Protein AF-A0A966RMM0-F1 (afdb_monomer_lite)

Radius of gyration: 11.64 Å; chains: 1; bounding box: 28×20×23 Å

Foldseek 3Di:
DPKDADDQQWWFADPVRDTDHHHDPDDRIDDGDTDDGDDPVVSVVVVPDDPPDDDDDDD

Sequence (59 aa):
MLSEGILPGCIQVPSNGQPIVLMRDIPCTGGYPKIAILASEDIAKIAQLPPGSHINFDL

Secondary structure (DSSP, 8-state):
---EE--TTEEE--TT---EE--TT--SEE-SPEEEE--HHHHHHHHTPPTT-------

pLDDT: mean 94.66, std 4.1, range [68.88, 97.25]

Structure (mmCIF, N/CA/C/O backbone):
data_AF-A0A966RMM0-F1
#
_entry.id   AF-A0A966RMM0-F1
#
loop_
_atom_site.group_PDB
_atom_site.id
_atom_site.type_symbol
_atom_site.label_atom_id
_atom_site.label_alt_id
_atom_site.label_comp_id
_atom_site.label_asym_id
_atom_site.label_entity_id
_atom_site.label_seq_id
_atom_site.pdbx_PDB_ins_code
_atom_site.Cartn_x
_atom_site.Cartn_y
_atom_site.Cartn_z
_atom_site.occupancy
_atom_site.B_iso_or_equiv
_atom_site.auth_seq_id
_atom_site.auth_comp_id
_atom_site.auth_asym_id
_atom_site.auth_atom_id
_atom_site.pdbx_PDB_model_num
ATOM 1 N N . MET A 1 1 ? 13.192 -11.079 -2.228 1.00 68.88 1 MET A N 1
ATOM 2 C CA . MET A 1 1 ? 12.687 -10.856 -3.599 1.00 68.88 1 MET A CA 1
ATOM 3 C C . MET A 1 1 ? 13.533 -9.784 -4.259 1.00 68.88 1 MET A C 1
ATOM 5 O O . MET A 1 1 ? 14.123 -8.984 -3.542 1.00 68.88 1 MET A O 1
ATOM 9 N N . LEU A 1 2 ? 13.622 -9.794 -5.588 1.00 83.19 2 LEU A N 1
ATOM 10 C CA . LEU A 1 2 ? 14.165 -8.661 -6.339 1.00 83.19 2 LEU A CA 1
ATOM 11 C C . LEU A 1 2 ? 13.121 -7.539 -6.352 1.00 83.19 2 LEU A C 1
ATOM 13 O O . LEU A 1 2 ? 11.926 -7.829 -6.362 1.00 83.19 2 LEU A O 1
ATOM 17 N N . SER A 1 3 ? 13.568 -6.283 -6.327 1.00 86.62 3 SER A N 1
ATOM 18 C CA . SER A 1 3 ? 12.657 -5.141 -6.414 1.00 86.62 3 SER A CA 1
ATOM 19 C C . SER A 1 3 ? 11.904 -5.152 -7.740 1.00 86.62 3 SER A C 1
ATOM 21 O O . SER A 1 3 ? 12.481 -5.414 -8.794 1.00 86.62 3 SER A O 1
ATOM 23 N N . GLU A 1 4 ? 10.622 -4.821 -7.684 1.00 92.25 4 GLU A N 1
ATOM 24 C CA . GLU A 1 4 ? 9.728 -4.807 -8.837 1.00 92.25 4 GLU A CA 1
ATOM 25 C C . GLU A 1 4 ? 8.868 -3.544 -8.848 1.00 92.25 4 GLU A C 1
ATOM 27 O O . GLU A 1 4 ? 8.649 -2.920 -7.808 1.00 92.25 4 GLU A O 1
ATOM 32 N N . GLY A 1 5 ? 8.380 -3.163 -10.030 1.00 93.50 5 GLY A N 1
ATOM 33 C CA . GLY A 1 5 ? 7.479 -2.024 -10.185 1.00 93.50 5 GLY A CA 1
ATOM 34 C C . GLY A 1 5 ? 6.185 -2.207 -9.389 1.00 93.50 5 GLY A C 1
ATOM 35 O O . GLY A 1 5 ? 5.639 -3.315 -9.290 1.00 93.50 5 GLY A O 1
ATOM 36 N N . ILE A 1 6 ? 5.698 -1.109 -8.817 1.00 95.50 6 ILE A N 1
ATOM 37 C CA . ILE A 1 6 ? 4.445 -1.065 -8.058 1.00 95.50 6 ILE A CA 1
ATOM 38 C C . ILE A 1 6 ? 3.561 0.082 -8.541 1.00 95.50 6 ILE A C 1
ATOM 40 O O . ILE A 1 6 ? 4.044 1.090 -9.051 1.00 95.50 6 ILE A O 1
ATOM 44 N N . LEU A 1 7 ? 2.252 -0.108 -8.396 1.00 96.19 7 LEU A N 1
ATOM 45 C CA . LEU A 1 7 ? 1.219 0.850 -8.776 1.00 96.19 7 LEU A CA 1
ATOM 46 C C . LEU A 1 7 ? 0.336 1.166 -7.559 1.00 96.19 7 LEU A C 1
ATOM 48 O O . LEU A 1 7 ? 0.237 0.336 -6.647 1.00 96.19 7 LEU A O 1
ATOM 52 N N . PRO A 1 8 ? -0.320 2.340 -7.524 1.00 97.06 8 PRO A N 1
ATOM 53 C CA . PRO A 1 8 ? -1.315 2.633 -6.501 1.00 97.06 8 PRO A CA 1
ATOM 54 C C . PRO A 1 8 ? -2.392 1.544 -6.463 1.00 97.06 8 PRO A C 1
ATOM 56 O O . PRO A 1 8 ? -2.842 1.067 -7.501 1.00 97.06 8 PRO A O 1
ATOM 59 N N . GLY A 1 9 ? -2.790 1.149 -5.259 1.00 96.81 9 GLY A N 1
ATOM 60 C CA . GLY A 1 9 ? -3.711 0.047 -4.999 1.00 96.81 9 GLY A CA 1
ATOM 61 C C . GLY A 1 9 ? -3.036 -1.314 -4.814 1.00 96.81 9 GLY A C 1
ATOM 62 O O . GLY A 1 9 ? -3.725 -2.261 -4.445 1.00 96.81 9 GLY A O 1
ATOM 63 N N . CYS A 1 10 ? -1.723 -1.454 -5.042 1.00 97.19 10 CYS A N 1
ATOM 64 C CA . CYS A 1 10 ? -1.021 -2.711 -4.763 1.00 97.19 10 CYS A CA 1
ATOM 65 C C . CYS A 1 10 ? -1.137 -3.095 -3.279 1.00 97.19 10 CYS A C 1
ATOM 67 O O . CYS A 1 10 ? -0.903 -2.268 -2.398 1.00 97.19 10 CYS A O 1
ATOM 69 N N . ILE A 1 11 ? -1.432 -4.369 -3.014 1.00 96.88 11 ILE A N 1
ATOM 70 C CA . ILE A 1 11 ? -1.504 -4.930 -1.663 1.00 96.88 11 ILE A CA 1
ATOM 71 C C . ILE A 1 11 ? -0.257 -5.776 -1.417 1.00 96.88 11 ILE A C 1
ATOM 73 O O . ILE A 1 11 ? -0.120 -6.874 -1.965 1.00 96.88 11 ILE A O 1
ATOM 77 N N . GLN A 1 12 ? 0.663 -5.248 -0.611 1.00 96.38 12 GLN A N 1
ATOM 78 C CA . GLN A 1 12 ? 1.903 -5.921 -0.226 1.00 96.38 12 GLN A CA 1
ATOM 79 C C . GLN A 1 12 ? 1.760 -6.660 1.099 1.00 96.38 12 GLN A C 1
ATOM 81 O O . GLN A 1 12 ? 1.088 -6.180 2.007 1.00 96.38 12 GLN A O 1
ATOM 86 N N . VAL A 1 13 ? 2.441 -7.798 1.231 1.00 97.06 13 VAL A N 1
ATOM 87 C CA . VAL A 1 13 ? 2.476 -8.584 2.472 1.00 97.06 13 VAL A CA 1
ATOM 88 C C . VAL A 1 13 ? 3.927 -8.729 2.943 1.00 97.06 13 VAL A C 1
ATOM 90 O O . VAL A 1 13 ? 4.690 -9.495 2.349 1.00 97.06 13 VAL A O 1
ATOM 93 N N . PRO A 1 14 ? 4.347 -7.991 3.987 1.00 95.81 14 PRO A N 1
ATOM 94 C CA . PRO A 1 14 ? 5.654 -8.158 4.614 1.00 95.81 14 PRO A CA 1
ATOM 95 C C . PRO A 1 14 ? 5.765 -9.482 5.388 1.00 95.81 14 PRO A C 1
ATOM 97 O O . PRO A 1 14 ? 4.802 -10.233 5.536 1.00 95.81 14 PRO A O 1
ATOM 100 N N . SER A 1 15 ? 6.942 -9.750 5.961 1.00 95.31 15 SER A N 1
ATOM 101 C CA . SER A 1 15 ? 7.210 -10.972 6.741 1.00 95.31 15 SER A CA 1
ATOM 102 C C . SER A 1 15 ? 6.343 -11.134 7.996 1.00 95.31 15 SER A C 1
ATOM 104 O O . SER A 1 15 ? 6.213 -12.246 8.499 1.00 95.31 15 SER A O 1
ATOM 106 N N . ASN A 1 16 ? 5.740 -10.053 8.500 1.00 97.12 16 ASN A N 1
ATOM 107 C CA . ASN A 1 16 ? 4.802 -10.092 9.625 1.00 97.12 16 ASN A CA 1
ATOM 108 C C . ASN A 1 16 ? 3.367 -10.493 9.220 1.00 97.12 16 ASN A C 1
ATOM 110 O O . ASN A 1 16 ? 2.499 -10.561 10.086 1.00 97.12 16 ASN A O 1
ATOM 114 N N . GLY A 1 17 ? 3.107 -10.716 7.927 1.00 96.31 17 GLY A N 1
ATOM 115 C CA . GLY A 1 17 ? 1.816 -11.160 7.403 1.00 96.31 17 GLY A CA 1
ATOM 116 C C . GLY A 1 17 ? 0.719 -10.093 7.352 1.00 96.31 17 GLY A C 1
ATOM 117 O O . GLY A 1 17 ? -0.384 -10.405 6.915 1.00 96.31 17 GLY A O 1
ATOM 118 N N . GLN A 1 18 ? 0.983 -8.851 7.771 1.00 95.94 18 GLN A N 1
ATOM 119 C CA . GLN A 1 18 ? -0.026 -7.788 7.781 1.00 95.94 18 GLN A CA 1
ATOM 120 C C . GLN A 1 18 ? -0.064 -7.052 6.432 1.00 95.94 18 GLN A C 1
ATOM 122 O O . GLN A 1 18 ? 0.948 -6.461 6.052 1.00 95.94 18 GLN A O 1
ATOM 127 N N . PRO A 1 19 ? -1.197 -7.055 5.703 1.00 95.94 19 PRO A N 1
ATOM 128 C CA . PRO A 1 19 ? -1.281 -6.409 4.398 1.00 95.94 19 PRO A CA 1
ATOM 129 C C . PRO A 1 19 ? -1.111 -4.888 4.471 1.00 95.94 19 PRO A C 1
ATOM 131 O O . PRO A 1 19 ? -1.629 -4.232 5.373 1.00 95.94 19 PRO A O 1
ATOM 134 N N . ILE A 1 20 ? -0.439 -4.323 3.469 1.00 95.75 20 ILE A N 1
ATOM 135 C CA . ILE A 1 20 ? -0.277 -2.881 3.275 1.00 95.75 20 ILE A CA 1
ATOM 136 C C . ILE A 1 20 ? -0.866 -2.514 1.916 1.00 95.75 20 ILE A C 1
ATOM 138 O O . ILE A 1 20 ? -0.368 -2.962 0.882 1.00 95.75 20 ILE A O 1
ATOM 142 N N . VAL A 1 21 ? -1.905 -1.676 1.918 1.00 96.44 21 VAL A N 1
ATOM 143 C CA . VAL A 1 21 ? -2.446 -1.063 0.699 1.00 96.44 21 VAL A CA 1
ATOM 144 C C . VAL A 1 21 ? -1.615 0.171 0.364 1.00 96.44 21 VAL A C 1
ATOM 146 O O . VAL A 1 21 ? -1.532 1.123 1.139 1.00 96.44 21 VAL A O 1
ATOM 149 N N . LEU A 1 22 ? -0.984 0.146 -0.801 1.00 96.75 22 LEU A N 1
ATOM 150 C CA . LEU A 1 22 ? -0.123 1.209 -1.297 1.00 96.75 22 LEU A CA 1
ATOM 151 C C . LEU A 1 22 ? -0.967 2.316 -1.955 1.00 96.75 22 LEU A C 1
ATOM 153 O O . LEU A 1 22 ? -1.686 2.054 -2.913 1.00 96.75 22 LEU A O 1
ATOM 157 N N . MET A 1 23 ? -0.895 3.552 -1.449 1.00 96.25 23 MET A N 1
ATOM 158 C CA . MET A 1 23 ? -1.696 4.691 -1.941 1.00 96.25 23 MET A CA 1
ATOM 159 C C . MET A 1 23 ? -0.975 5.485 -3.050 1.00 96.25 23 MET A C 1
ATOM 161 O O . MET A 1 23 ? -0.187 4.926 -3.803 1.00 96.25 23 MET A O 1
ATOM 165 N N . ARG A 1 24 ? -1.283 6.773 -3.248 1.00 94.56 24 ARG A N 1
ATOM 166 C CA . ARG A 1 24 ? -0.720 7.543 -4.376 1.00 94.56 24 ARG A CA 1
ATOM 167 C C . ARG A 1 24 ? 0.744 7.948 -4.189 1.00 94.56 24 ARG A C 1
ATOM 169 O O . ARG A 1 24 ? 1.452 8.049 -5.183 1.00 94.56 24 ARG A O 1
ATOM 176 N N . ASP A 1 25 ? 1.203 8.079 -2.948 1.00 94.94 25 ASP A N 1
ATOM 177 C CA . ASP A 1 25 ? 2.551 8.573 -2.624 1.00 94.94 25 ASP A CA 1
ATOM 178 C C . ASP A 1 25 ? 3.566 7.431 -2.446 1.00 94.94 25 ASP A C 1
ATOM 180 O O . ASP A 1 25 ? 4.463 7.473 -1.604 1.00 94.94 25 ASP A O 1
ATOM 184 N N . ILE A 1 26 ? 3.387 6.354 -3.206 1.00 94.50 26 ILE A N 1
ATOM 185 C CA . ILE A 1 26 ? 4.201 5.143 -3.092 1.00 94.50 26 ILE A CA 1
ATOM 186 C C . ILE A 1 26 ? 5.533 5.301 -3.831 1.00 94.50 26 ILE A C 1
ATOM 188 O O . ILE A 1 26 ? 5.612 6.047 -4.809 1.00 94.50 26 ILE A O 1
ATOM 192 N N . PRO A 1 27 ? 6.589 4.574 -3.424 1.00 94.12 27 PRO A N 1
ATOM 193 C CA . PRO A 1 27 ? 7.790 4.487 -4.242 1.00 94.12 27 PRO A CA 1
ATOM 194 C C . PRO A 1 27 ? 7.480 3.808 -5.585 1.00 94.12 27 PRO A C 1
ATOM 196 O O . PRO A 1 27 ? 6.525 3.048 -5.700 1.00 94.12 27 PRO A O 1
ATOM 199 N N . CYS A 1 28 ? 8.315 4.025 -6.603 1.00 93.06 28 CYS A N 1
ATOM 200 C CA . CYS A 1 28 ? 8.122 3.392 -7.917 1.00 93.06 28 CYS A CA 1
ATOM 201 C C . CYS A 1 28 ? 8.353 1.869 -7.896 1.00 93.06 28 CYS A C 1
ATOM 203 O O . CYS A 1 28 ? 7.896 1.153 -8.788 1.00 93.06 28 CYS A O 1
ATOM 205 N N . THR A 1 29 ? 9.086 1.372 -6.895 1.00 95.44 29 THR A N 1
ATOM 206 C CA . THR A 1 29 ? 9.444 -0.043 -6.749 1.00 95.44 29 THR A CA 1
ATOM 207 C C . THR A 1 29 ? 9.205 -0.541 -5.331 1.00 95.44 29 THR A C 1
ATOM 209 O O . THR A 1 29 ? 9.418 0.202 -4.374 1.00 95.44 29 THR A O 1
ATOM 212 N N . GLY A 1 30 ? 8.855 -1.816 -5.188 1.00 93.06 30 GLY A N 1
ATOM 213 C CA . GLY A 1 30 ? 8.671 -2.489 -3.906 1.00 93.06 30 GLY A CA 1
ATOM 214 C C . GLY A 1 30 ? 9.408 -3.826 -3.835 1.00 93.06 30 GLY A C 1
ATOM 215 O O . GLY A 1 30 ? 9.699 -4.433 -4.861 1.00 93.06 30 GLY A O 1
ATOM 216 N N . GLY A 1 31 ? 9.721 -4.269 -2.614 1.00 94.50 31 GLY A N 1
ATOM 217 C CA . GLY A 1 31 ? 10.454 -5.518 -2.353 1.00 94.50 31 GLY A CA 1
ATOM 218 C C . GLY A 1 31 ? 9.637 -6.616 -1.662 1.00 94.50 31 GLY A C 1
ATOM 219 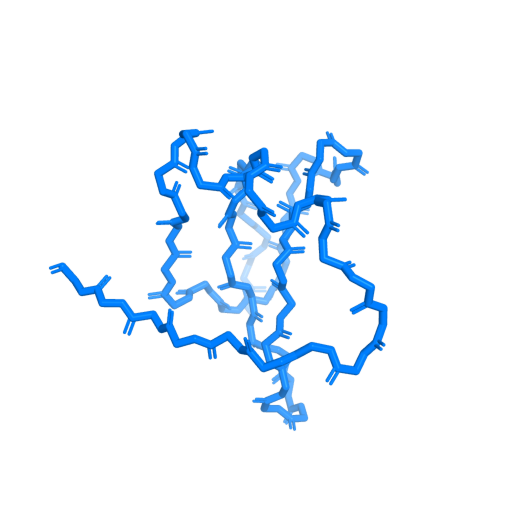O O . GLY A 1 31 ? 10.178 -7.691 -1.394 1.00 94.50 31 GLY A O 1
ATOM 220 N N . TYR A 1 32 ? 8.364 -6.351 -1.351 1.00 95.50 32 TYR A N 1
ATOM 221 C CA . TYR A 1 32 ? 7.471 -7.310 -0.701 1.00 95.50 32 TYR A CA 1
ATOM 222 C C . TYR A 1 32 ? 6.564 -8.012 -1.717 1.00 95.50 32 TYR A C 1
ATOM 224 O O . TYR A 1 32 ? 6.134 -7.362 -2.674 1.00 95.50 32 TYR A O 1
ATOM 232 N N . PRO A 1 33 ? 6.221 -9.295 -1.481 1.00 95.00 33 PRO A N 1
ATOM 233 C CA .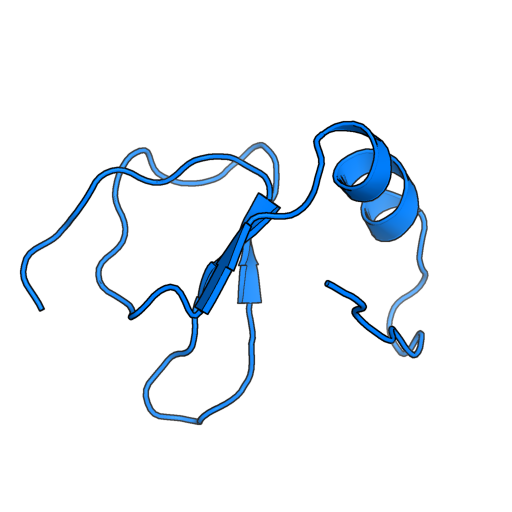 PRO A 1 33 ? 5.219 -10.000 -2.268 1.00 95.00 33 PRO A CA 1
ATOM 234 C C . PRO A 1 33 ? 3.925 -9.193 -2.375 1.00 95.00 33 PRO A C 1
ATOM 236 O O . PRO A 1 33 ? 3.421 -8.682 -1.372 1.00 95.00 33 PRO A O 1
ATOM 239 N N . LYS A 1 34 ? 3.377 -9.114 -3.587 1.00 94.12 34 LYS A N 1
ATOM 240 C CA . LYS A 1 34 ? 2.056 -8.540 -3.849 1.00 94.12 34 LYS A CA 1
ATOM 241 C C . LYS A 1 34 ? 1.031 -9.656 -3.992 1.00 94.12 34 LYS A C 1
ATOM 243 O O . LYS A 1 34 ? 1.251 -10.573 -4.778 1.00 94.12 34 LYS A O 1
ATOM 248 N N . ILE A 1 35 ? -0.083 -9.562 -3.274 1.00 95.62 35 ILE A N 1
ATOM 249 C CA . ILE A 1 35 ? -1.154 -10.573 -3.337 1.00 95.62 35 ILE A CA 1
ATOM 250 C C . ILE A 1 35 ? -2.314 -10.160 -4.245 1.00 95.62 35 ILE A C 1
ATOM 252 O O . ILE A 1 35 ? -2.994 -11.021 -4.791 1.00 95.62 35 ILE A O 1
ATOM 256 N N . ALA A 1 36 ? -2.529 -8.854 -4.414 1.00 96.62 36 ALA A N 1
ATOM 257 C CA . ALA A 1 36 ? -3.589 -8.285 -5.237 1.00 96.62 36 ALA A CA 1
ATOM 258 C C . ALA A 1 36 ? -3.286 -6.816 -5.573 1.00 96.62 36 ALA A C 1
ATOM 260 O O . ALA A 1 36 ? -2.357 -6.205 -5.031 1.00 96.62 36 ALA A O 1
ATOM 261 N N . ILE A 1 37 ? -4.097 -6.245 -6.459 1.00 96.75 37 ILE A N 1
ATOM 262 C CA . ILE A 1 37 ? -4.167 -4.811 -6.728 1.00 96.75 37 ILE A CA 1
ATOM 263 C C . ILE A 1 37 ? -5.638 -4.400 -6.716 1.00 96.75 37 ILE A C 1
ATOM 265 O O . ILE A 1 37 ? -6.479 -5.105 -7.266 1.00 96.75 37 ILE A O 1
ATOM 269 N N . LEU A 1 38 ? -5.946 -3.284 -6.065 1.00 97.12 38 LEU A N 1
ATOM 270 C CA . LEU A 1 38 ? -7.295 -2.729 -6.051 1.00 97.12 38 LEU A CA 1
ATOM 271 C C . LEU A 1 38 ? -7.689 -2.175 -7.416 1.00 97.12 38 LEU A C 1
ATOM 273 O O . LEU A 1 38 ? -6.849 -1.641 -8.145 1.00 97.12 38 LEU A O 1
ATOM 277 N N . ALA A 1 39 ? -8.986 -2.207 -7.715 1.00 96.12 39 ALA A N 1
ATOM 278 C CA . ALA A 1 39 ? -9.516 -1.416 -8.811 1.00 96.12 39 ALA A CA 1
ATOM 279 C C . ALA A 1 39 ? -9.318 0.080 -8.515 1.00 96.12 39 ALA A C 1
ATOM 281 O O . ALA A 1 39 ? -9.398 0.536 -7.370 1.00 96.12 39 ALA A O 1
ATOM 282 N N . SER A 1 40 ? -9.082 0.869 -9.563 1.00 93.75 40 SER A N 1
ATOM 283 C CA . SER A 1 40 ? -8.801 2.305 -9.438 1.00 93.75 40 SER A CA 1
ATOM 284 C C . SER A 1 40 ? -9.891 3.074 -8.678 1.00 93.75 40 SER A C 1
ATOM 286 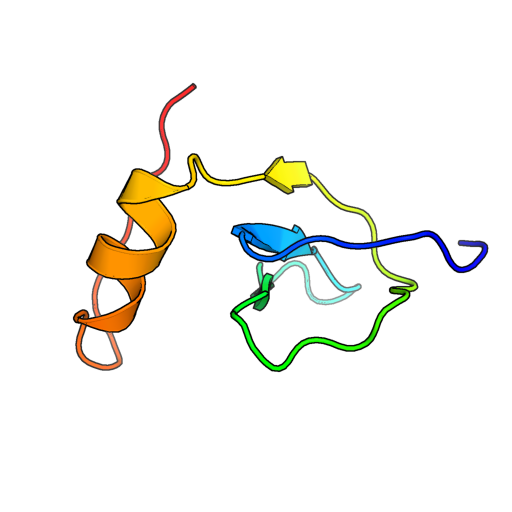O O . SER A 1 40 ? -9.587 4.033 -7.968 1.00 93.75 40 SER A O 1
ATOM 288 N N . GLU A 1 41 ? -11.151 2.656 -8.812 1.00 93.56 41 GLU A N 1
ATOM 289 C CA . GLU A 1 41 ? -12.309 3.237 -8.123 1.00 93.56 41 GLU A CA 1
ATOM 290 C C . GLU A 1 41 ? -12.348 2.941 -6.616 1.00 93.56 41 GLU A C 1
ATOM 292 O O . GLU A 1 41 ? -12.851 3.759 -5.843 1.00 93.56 41 GLU A O 1
ATOM 297 N N . ASP A 1 42 ? -11.763 1.827 -6.172 1.00 96.31 42 ASP A N 1
ATOM 298 C CA . ASP A 1 42 ? -11.768 1.425 -4.763 1.00 96.31 42 ASP A CA 1
ATOM 299 C C . ASP A 1 42 ? -10.683 2.126 -3.947 1.00 96.31 42 ASP A C 1
ATOM 301 O O . ASP A 1 42 ? -10.847 2.331 -2.744 1.00 96.31 42 ASP A O 1
ATOM 305 N N . ILE A 1 43 ? -9.607 2.586 -4.595 1.00 96.00 43 ILE A N 1
ATOM 306 C CA . ILE A 1 43 ? -8.550 3.373 -3.941 1.00 96.00 43 ILE A CA 1
ATOM 307 C C . ILE A 1 43 ? -9.156 4.616 -3.271 1.00 96.00 43 ILE A C 1
ATOM 309 O O . ILE A 1 43 ? -8.820 4.943 -2.133 1.00 96.00 43 ILE A O 1
ATOM 313 N N . ALA A 1 44 ? -10.085 5.294 -3.953 1.00 94.31 44 ALA A N 1
ATOM 314 C CA . ALA A 1 44 ? -10.778 6.451 -3.396 1.00 94.31 44 ALA A CA 1
ATOM 315 C C . ALA A 1 44 ? -11.695 6.073 -2.222 1.00 94.31 44 ALA A C 1
ATOM 317 O O . ALA A 1 44 ? -11.753 6.821 -1.249 1.00 94.31 44 ALA A O 1
ATOM 318 N N . LYS A 1 45 ? -12.367 4.914 -2.280 1.00 95.00 45 LYS A N 1
ATOM 319 C CA . LYS A 1 45 ? -13.237 4.426 -1.197 1.00 95.00 45 LYS A CA 1
ATOM 320 C C . LYS A 1 45 ? -12.430 4.166 0.077 1.00 95.00 45 LYS A C 1
ATOM 322 O O . LYS A 1 45 ? -12.805 4.649 1.141 1.00 95.00 45 LYS A O 1
ATOM 327 N N . ILE A 1 46 ? -11.290 3.478 -0.035 1.00 95.06 46 ILE A N 1
ATOM 328 C CA . ILE A 1 46 ? -10.421 3.174 1.114 1.00 95.06 46 ILE A CA 1
ATOM 329 C C . ILE A 1 46 ? -9.811 4.444 1.712 1.00 95.06 46 ILE A C 1
ATOM 331 O O . ILE A 1 46 ? -9.723 4.556 2.931 1.00 95.06 46 ILE A O 1
ATOM 335 N N . ALA A 1 47 ? -9.446 5.427 0.883 1.00 94.44 47 ALA A N 1
ATOM 336 C CA . ALA A 1 47 ? -8.872 6.692 1.351 1.00 94.44 47 ALA A CA 1
ATOM 337 C C . ALA A 1 47 ? -9.792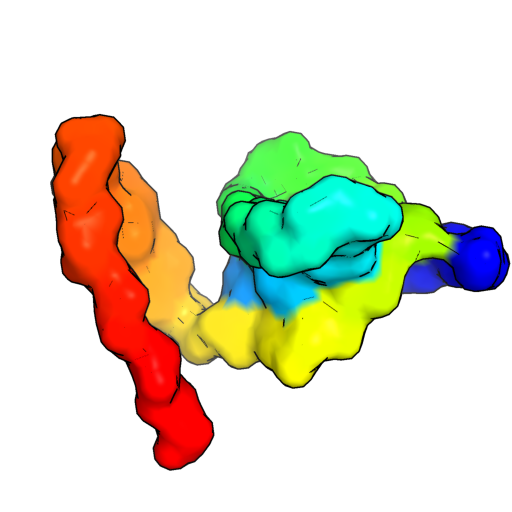 7.486 2.301 1.00 94.44 47 ALA A C 1
ATOM 339 O O . ALA A 1 47 ? -9.310 8.359 3.016 1.00 94.44 47 ALA A O 1
ATOM 340 N N . GLN A 1 48 ? -11.101 7.214 2.291 1.00 95.56 48 GLN A N 1
ATOM 341 C CA . GLN A 1 48 ? -12.086 7.890 3.143 1.00 95.56 48 GLN A CA 1
ATOM 342 C C . GLN A 1 48 ? -12.362 7.155 4.464 1.00 95.56 48 GLN A C 1
ATOM 344 O O . GLN A 1 48 ? -13.105 7.667 5.301 1.00 95.56 48 GLN A O 1
ATOM 349 N N . LEU A 1 49 ? -11.808 5.957 4.666 1.00 96.06 49 LEU A N 1
ATOM 350 C CA . LEU A 1 49 ? -12.091 5.157 5.855 1.00 96.06 49 LEU A CA 1
ATOM 351 C C . LEU A 1 49 ? -11.329 5.689 7.081 1.00 96.06 49 LEU A C 1
ATOM 353 O O . LEU A 1 49 ? -10.119 5.915 6.999 1.00 96.06 49 LEU A O 1
ATOM 357 N N . PRO A 1 50 ? -11.987 5.851 8.246 1.00 97.25 50 PRO A N 1
ATOM 358 C CA . PRO A 1 50 ? -11.287 6.199 9.474 1.00 97.25 50 PRO A CA 1
ATOM 359 C C . PRO A 1 50 ? -10.382 5.047 9.948 1.00 97.25 50 PRO A C 1
ATOM 361 O O . PRO A 1 50 ? -10.672 3.874 9.675 1.00 97.25 50 PRO A O 1
ATOM 364 N N . PRO A 1 51 ? -9.315 5.343 10.711 1.00 96.38 51 PRO A N 1
ATOM 365 C CA . PRO A 1 51 ? -8.507 4.316 11.361 1.00 96.38 51 PRO A CA 1
ATOM 366 C C . PRO A 1 51 ? -9.367 3.349 12.187 1.00 96.38 51 PRO A C 1
ATOM 368 O O . PRO A 1 51 ? -10.278 3.771 12.897 1.00 96.38 51 PRO A O 1
ATOM 371 N N . GLY A 1 52 ? -9.072 2.051 12.096 1.00 96.25 52 GLY A N 1
ATOM 372 C CA . GLY A 1 52 ? -9.847 0.997 12.763 1.00 96.25 52 GLY A CA 1
ATOM 373 C C . GLY A 1 52 ? -11.067 0.500 11.980 1.00 96.25 52 GLY A C 1
ATOM 374 O O . GLY A 1 52 ? -11.752 -0.403 12.451 1.00 96.25 52 GLY A O 1
ATOM 375 N N . SER A 1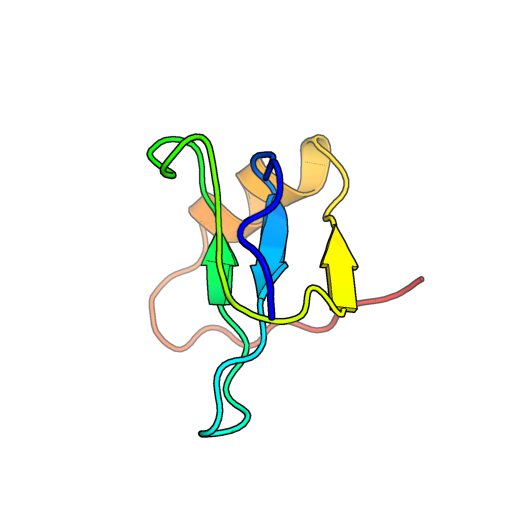 53 ? -11.332 1.037 10.785 1.00 97.25 53 SER A N 1
ATOM 376 C CA . SER A 1 53 ? -12.358 0.487 9.892 1.00 97.25 53 SER A CA 1
ATOM 377 C C . SER A 1 53 ? -12.035 -0.946 9.470 1.00 97.25 53 SER A C 1
ATOM 379 O O . SER A 1 53 ? -10.881 -1.287 9.210 1.00 97.25 53 SER A O 1
ATOM 381 N N . HIS A 1 54 ? -13.075 -1.767 9.337 1.00 95.75 54 HIS A N 1
ATOM 382 C CA . HIS A 1 54 ? -12.970 -3.108 8.771 1.00 95.75 54 HIS A CA 1
ATOM 383 C C . HIS A 1 54 ? -13.161 -3.066 7.252 1.00 95.75 54 HIS A C 1
ATOM 385 O O . HIS A 1 54 ? -14.046 -2.372 6.753 1.00 95.75 54 HIS A O 1
ATOM 391 N N . ILE A 1 55 ? -12.339 -3.826 6.527 1.00 95.06 55 ILE A N 1
ATOM 392 C CA . ILE A 1 55 ? -12.366 -3.930 5.064 1.00 95.06 55 ILE A CA 1
ATOM 393 C C . ILE A 1 55 ? -12.465 -5.410 4.702 1.00 95.06 55 ILE A C 1
ATOM 395 O O . ILE A 1 55 ? -11.715 -6.222 5.241 1.00 95.06 55 ILE A O 1
ATOM 399 N N . ASN A 1 56 ? -13.364 -5.739 3.779 1.00 95.81 56 ASN A N 1
ATOM 400 C CA . ASN A 1 56 ? -13.420 -7.042 3.124 1.00 95.81 56 ASN A C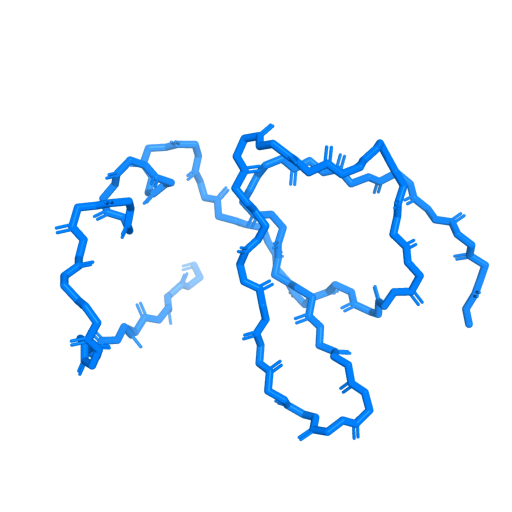A 1
ATOM 401 C C . ASN A 1 56 ? -13.039 -6.853 1.655 1.00 95.81 56 ASN A C 1
ATOM 403 O O . ASN A 1 56 ? -13.413 -5.847 1.051 1.00 95.81 56 ASN A O 1
ATOM 407 N N . PHE A 1 57 ? -12.276 -7.797 1.111 1.00 94.62 57 PHE A N 1
ATOM 408 C CA . PHE A 1 57 ? -11.884 -7.810 -0.294 1.00 94.62 57 PHE A CA 1
ATOM 409 C C . PHE A 1 57 ? -12.601 -8.954 -0.999 1.00 94.62 57 PHE A C 1
ATOM 411 O O . PHE A 1 57 ? -12.651 -10.058 -0.458 1.00 94.62 57 PHE A O 1
ATOM 418 N N . ASP A 1 58 ? -13.065 -8.687 -2.214 1.00 94.62 58 ASP A N 1
ATOM 419 C CA . ASP A 1 58 ? -13.679 -9.662 -3.110 1.00 94.62 58 ASP A CA 1
ATOM 420 C C . ASP A 1 58 ? -12.925 -9.661 -4.452 1.00 94.62 58 ASP A C 1
ATOM 422 O O . ASP A 1 58 ? -12.252 -8.680 -4.789 1.00 94.62 58 ASP A O 1
ATOM 426 N N . LEU A 1 59 ? -12.990 -10.786 -5.173 1.00 91.50 59 LEU A N 1
ATOM 427 C CA . LEU A 1 59 ? -12.329 -11.000 -6.469 1.00 91.50 59 LEU A CA 1
ATOM 428 C C . LEU A 1 59 ? -13.249 -10.682 -7.650 1.00 91.50 59 LEU A C 1
ATOM 430 O O . LEU A 1 59 ? -14.456 -11.002 -7.554 1.00 91.50 59 LEU A O 1
#